Protein AF-A0A633C4Q0-F1 (afdb_monomer_lite)

pLDDT: mean 82.61, std 11.05, range [47.06, 95.56]

Structure (mmCIF, N/CA/C/O backbone):
data_AF-A0A633C4Q0-F1
#
_entry.id   AF-A0A633C4Q0-F1
#
loop_
_atom_site.group_PDB
_atom_site.id
_atom_site.type_symbol
_atom_site.label_atom_id
_atom_site.label_alt_id
_atom_site.label_comp_id
_atom_site.label_asym_id
_atom_site.label_entity_id
_atom_site.label_seq_id
_atom_site.pdbx_PDB_ins_code
_atom_site.Cartn_x
_atom_site.Cartn_y
_atom_site.Cartn_z
_atom_site.occupancy
_atom_site.B_iso_or_equiv
_atom_site.auth_seq_id
_atom_site.auth_comp_id
_atom_site.auth_asym_id
_atom_site.auth_atom_id
_atom_site.pdbx_PDB_model_num
ATOM 1 N N . MET A 1 1 ? -18.020 33.771 32.951 1.00 47.06 1 MET A N 1
ATOM 2 C CA . MET A 1 1 ? -18.275 32.340 32.679 1.00 47.06 1 MET A CA 1
ATOM 3 C C . MET A 1 1 ? -19.506 32.260 31.793 1.00 47.06 1 MET A C 1
ATOM 5 O O . MET A 1 1 ? -20.611 32.354 32.303 1.00 47.06 1 MET A O 1
ATOM 9 N N . ASN A 1 2 ? -19.328 32.176 30.476 1.00 50.69 2 ASN A N 1
ATOM 10 C CA . ASN A 1 2 ? -20.447 32.242 29.534 1.00 50.69 2 ASN A CA 1
ATOM 11 C C . ASN A 1 2 ? -20.782 30.820 29.083 1.00 50.69 2 ASN A C 1
ATOM 13 O O . ASN A 1 2 ? -20.157 30.296 28.166 1.00 50.69 2 ASN A O 1
ATOM 17 N N . GLN A 1 3 ? -21.718 30.168 29.775 1.00 65.19 3 GLN A N 1
ATOM 18 C CA . GLN A 1 3 ? -22.256 28.884 29.330 1.00 65.19 3 GLN A CA 1
ATOM 19 C C . GLN A 1 3 ? -23.271 29.148 28.217 1.00 65.19 3 GLN A C 1
ATOM 21 O O . GLN A 1 3 ? -24.398 29.568 28.469 1.00 65.19 3 GLN A O 1
ATOM 26 N N . THR A 1 4 ? -22.859 28.938 26.971 1.00 76.38 4 THR A N 1
ATOM 27 C CA . THR A 1 4 ? -23.744 29.020 25.809 1.00 76.38 4 THR A CA 1
ATOM 28 C C . THR A 1 4 ? -24.802 27.917 25.913 1.00 76.38 4 THR A C 1
ATOM 30 O O . THR A 1 4 ? -24.476 26.729 25.902 1.00 76.38 4 THR A O 1
ATOM 33 N N . TYR A 1 5 ? -26.076 28.293 26.052 1.00 82.81 5 TYR A N 1
ATOM 34 C CA . TYR A 1 5 ? -27.182 27.338 26.110 1.00 82.81 5 TYR A CA 1
ATOM 35 C C . TYR A 1 5 ? -27.343 26.626 24.760 1.00 82.81 5 TYR A C 1
ATOM 37 O O . TYR A 1 5 ? -27.599 27.261 23.740 1.00 82.81 5 TYR A O 1
ATOM 45 N N . ILE A 1 6 ? -27.212 25.296 24.757 1.00 81.31 6 ILE A N 1
ATOM 46 C CA . ILE A 1 6 ? -27.453 24.451 23.577 1.00 81.31 6 ILE A CA 1
ATOM 47 C C . ILE A 1 6 ? -28.845 23.804 23.708 1.00 81.31 6 ILE A C 1
ATOM 49 O O . ILE A 1 6 ? -29.056 23.078 24.688 1.00 81.31 6 ILE A O 1
ATOM 53 N N . PRO A 1 7 ? -29.778 24.008 22.757 1.00 84.25 7 PRO A N 1
ATOM 54 C CA . PRO A 1 7 ? -31.112 23.394 22.750 1.00 84.25 7 PRO A CA 1
ATOM 55 C C . PRO A 1 7 ? -31.098 21.856 22.778 1.00 84.25 7 PRO A C 1
ATOM 57 O O . PRO A 1 7 ? -30.215 21.218 22.201 1.00 84.25 7 PRO A O 1
ATOM 60 N N . SER A 1 8 ? -32.098 21.240 23.421 1.00 77.81 8 SER A N 1
ATOM 61 C CA . SER A 1 8 ? -32.196 19.776 23.595 1.00 77.81 8 SER A CA 1
ATOM 62 C C . SER A 1 8 ? -32.250 19.008 22.268 1.00 77.81 8 SER A C 1
ATOM 64 O O . SER A 1 8 ? -31.629 17.953 22.146 1.00 77.81 8 SER A O 1
ATOM 66 N N . CYS A 1 9 ? -32.906 19.576 21.254 1.00 78.69 9 CYS A N 1
ATOM 67 C CA . CYS A 1 9 ? -32.993 19.015 19.905 1.00 78.69 9 CYS A CA 1
ATOM 68 C C . CYS A 1 9 ? -31.624 18.853 19.222 1.00 78.69 9 CYS A C 1
ATOM 70 O O . CYS A 1 9 ? -31.451 17.933 18.430 1.00 78.69 9 CYS A O 1
ATOM 72 N N . LEU A 1 10 ? -30.634 19.684 19.570 1.00 74.00 10 LEU A N 1
ATOM 73 C CA . LEU A 1 10 ? -29.267 19.603 19.043 1.00 74.00 10 LEU A CA 1
ATOM 74 C C . LEU A 1 10 ? -28.342 18.737 19.911 1.00 74.00 10 LEU A C 1
ATOM 76 O O . LEU A 1 10 ? -27.348 18.212 19.414 1.00 74.00 10 LEU A O 1
ATOM 80 N N . ARG A 1 11 ? -28.661 18.546 21.201 1.00 73.19 11 ARG A N 1
ATOM 81 C CA . ARG A 1 11 ? -27.906 17.636 22.088 1.00 73.19 11 ARG A CA 1
ATOM 82 C C . ARG A 1 11 ? -28.122 16.167 21.740 1.00 73.19 11 ARG A C 1
ATOM 84 O O . ARG A 1 11 ? -27.203 15.372 21.921 1.00 73.19 11 ARG A O 1
ATOM 91 N N . ASN A 1 12 ? -29.319 15.839 21.259 1.00 72.69 12 ASN A N 1
ATOM 92 C CA . ASN A 1 12 ? -29.741 14.474 20.945 1.00 72.69 12 ASN A CA 1
ATOM 93 C C . ASN A 1 12 ? -29.340 14.024 19.533 1.00 72.69 12 ASN A C 1
ATOM 95 O O . ASN A 1 12 ? -29.602 12.881 19.164 1.00 72.69 12 ASN A O 1
ATOM 99 N N . LEU A 1 13 ? -28.704 14.895 18.740 1.00 75.38 13 LEU A N 1
ATOM 100 C CA . LEU A 1 13 ? -28.157 14.495 17.450 1.00 75.38 13 LEU A CA 1
ATOM 101 C C . LEU A 1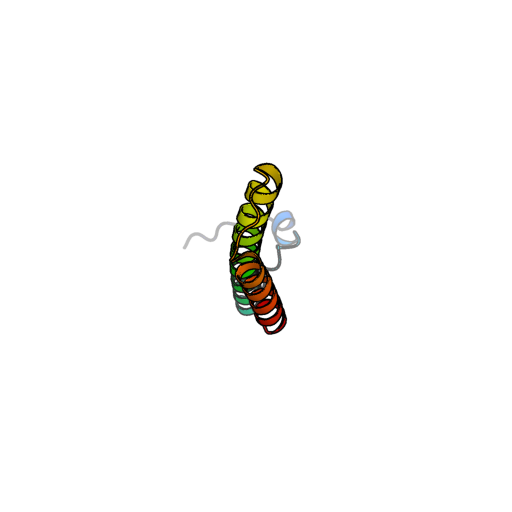 13 ? -27.030 13.471 17.662 1.00 75.38 13 LEU A C 1
ATOM 103 O O . LEU A 1 13 ? -26.195 13.655 18.558 1.00 75.38 13 LEU A O 1
ATOM 107 N N . PRO A 1 14 ? -26.969 12.402 16.849 1.00 73.56 14 PRO A N 1
ATOM 108 C CA . PRO A 1 14 ? -25.888 11.434 16.927 1.00 73.56 14 PRO A CA 1
ATOM 109 C C . PRO A 1 14 ? -24.569 12.146 16.620 1.00 73.56 14 PRO A C 1
ATOM 111 O O . PRO A 1 14 ? -24.286 12.528 15.485 1.00 73.56 14 PRO A O 1
ATOM 114 N N . LYS A 1 15 ? -23.754 12.355 17.655 1.00 74.62 15 LYS A N 1
ATOM 115 C CA . LYS A 1 15 ? -22.424 12.942 17.497 1.00 74.62 15 LYS A CA 1
ATOM 116 C C . LYS A 1 15 ? -21.572 11.980 16.679 1.00 74.62 15 LYS A C 1
ATOM 118 O O . LYS A 1 15 ? -21.547 10.782 16.975 1.00 74.62 15 LYS A O 1
ATOM 123 N N . GLN A 1 16 ? -20.851 12.496 15.683 1.00 72.69 16 GLN A N 1
ATOM 124 C CA . GLN A 1 16 ? -19.852 11.696 14.981 1.00 72.69 16 GLN A CA 1
ATOM 125 C C . GLN A 1 16 ? -18.871 11.140 16.013 1.00 72.69 16 GLN A C 1
ATOM 127 O O . GLN A 1 16 ? -18.206 11.887 16.734 1.00 72.69 16 GLN A O 1
ATOM 132 N N . LYS A 1 17 ? -18.815 9.811 16.119 1.00 73.31 17 LYS A N 1
ATOM 133 C CA . LYS A 1 17 ? -17.841 9.144 16.975 1.00 73.31 17 LYS A CA 1
ATOM 134 C C . LYS A 1 17 ? -16.468 9.391 16.366 1.00 73.31 17 LYS A C 1
ATOM 136 O O . LYS A 1 17 ? -16.168 8.885 15.287 1.00 73.31 17 LYS A O 1
ATOM 141 N N . ALA A 1 18 ? -15.649 10.185 17.051 1.00 76.12 18 ALA A N 1
ATOM 142 C CA . ALA A 1 18 ? -14.257 10.349 16.673 1.00 76.12 18 ALA A CA 1
ATOM 143 C C . ALA A 1 18 ? -13.586 8.970 16.691 1.00 76.12 18 ALA A C 1
ATOM 145 O O . ALA A 1 18 ? -13.695 8.233 17.677 1.00 76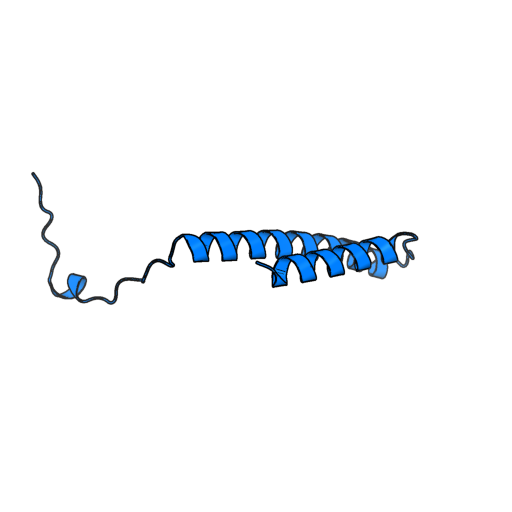.12 18 ALA A O 1
ATOM 146 N N . LYS A 1 19 ? -12.912 8.611 15.593 1.00 77.50 19 LYS A N 1
ATOM 147 C CA . LYS A 1 19 ? -12.116 7.383 15.551 1.00 77.50 19 LYS A CA 1
ATOM 148 C C . LYS A 1 19 ? -11.090 7.421 16.693 1.00 77.50 19 LYS A C 1
ATOM 150 O O . LYS A 1 19 ? -10.517 8.482 16.962 1.00 77.50 19 LYS A O 1
ATOM 155 N N . PRO A 1 20 ? -10.818 6.289 17.362 1.00 87.75 20 PRO A N 1
ATOM 156 C CA . PRO A 1 20 ? -9.781 6.251 18.381 1.00 87.75 20 PRO A CA 1
ATOM 157 C C . PRO A 1 20 ? -8.437 6.648 17.758 1.00 87.75 20 PRO A C 1
ATOM 159 O O . PRO A 1 20 ? -8.094 6.199 16.664 1.00 87.75 20 PRO A O 1
ATOM 162 N N . ARG A 1 21 ? -7.653 7.475 18.463 1.00 86.44 21 ARG A N 1
ATOM 163 C CA . ARG A 1 21 ? -6.393 8.053 17.954 1.00 86.44 21 ARG A CA 1
ATOM 164 C C . ARG A 1 21 ? -5.445 7.004 17.361 1.00 86.44 21 ARG A C 1
ATOM 166 O O . ARG A 1 21 ? -4.824 7.254 16.337 1.00 86.44 21 ARG A O 1
ATOM 173 N N . LYS A 1 22 ? -5.357 5.821 17.981 1.00 88.31 22 LYS A N 1
ATOM 174 C CA . LYS A 1 22 ? -4.525 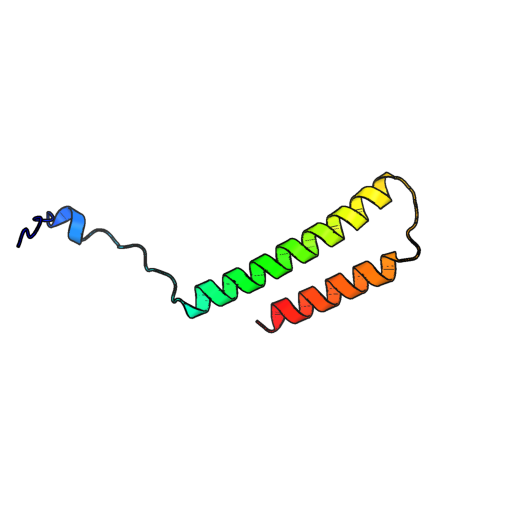4.707 17.495 1.00 88.31 22 LYS A CA 1
ATOM 175 C C . LYS A 1 22 ? -4.967 4.205 16.115 1.00 88.31 22 LYS A C 1
ATOM 177 O O .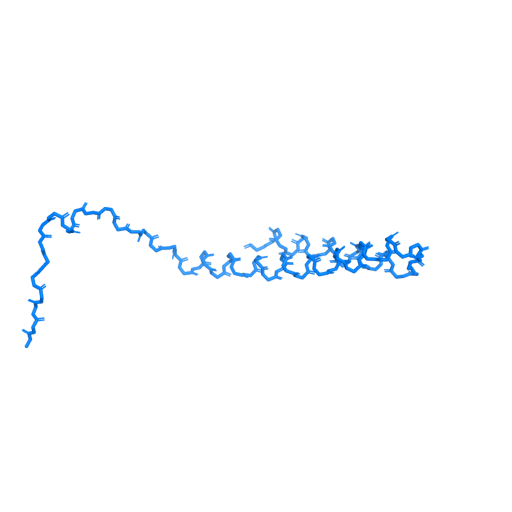 LYS A 1 22 ? -4.112 3.965 15.272 1.00 88.31 22 LYS A O 1
ATOM 182 N N . GLN A 1 23 ? -6.276 4.116 15.874 1.00 87.94 23 GLN A N 1
ATOM 183 C CA . GLN A 1 23 ? -6.816 3.721 14.574 1.00 87.94 23 GLN A CA 1
ATOM 184 C C . GLN A 1 23 ? -6.533 4.786 13.516 1.00 87.94 23 GLN A C 1
ATOM 186 O O . GLN A 1 23 ? -6.076 4.450 12.435 1.00 87.94 23 GLN A O 1
ATOM 191 N N . ALA A 1 24 ? -6.712 6.068 13.847 1.00 89.06 24 ALA A N 1
ATOM 192 C CA . ALA A 1 24 ? -6.395 7.156 12.921 1.00 89.06 24 ALA A CA 1
ATOM 193 C C . ALA A 1 24 ? -4.910 7.154 12.505 1.00 89.06 24 ALA A C 1
ATOM 195 O O . ALA A 1 24 ? -4.594 7.381 11.343 1.00 89.06 24 ALA A O 1
ATOM 196 N N . ILE A 1 25 ? -3.997 6.850 13.435 1.00 89.69 25 ILE A N 1
ATOM 197 C CA . ILE A 1 25 ? -2.562 6.720 13.135 1.00 89.69 25 ILE A CA 1
ATOM 198 C C . ILE A 1 25 ? -2.287 5.504 12.239 1.00 89.69 25 ILE A C 1
ATOM 200 O O . ILE A 1 25 ? -1.472 5.602 11.326 1.00 89.69 25 ILE A O 1
ATOM 204 N N . LYS A 1 26 ? -2.942 4.366 12.494 1.00 91.69 26 LYS A N 1
ATOM 205 C CA . LYS A 1 26 ? -2.809 3.157 11.669 1.00 91.69 26 LYS A CA 1
ATOM 206 C C . LYS A 1 26 ? -3.298 3.403 10.239 1.00 91.69 26 LYS A C 1
ATOM 208 O O . LYS A 1 26 ? -2.556 3.132 9.299 1.00 91.69 26 LYS A O 1
ATOM 213 N N . ASP A 1 27 ? -4.482 3.997 10.097 1.00 90.00 27 ASP A N 1
ATOM 214 C CA . ASP A 1 27 ? -5.068 4.378 8.809 1.00 90.00 27 ASP A CA 1
ATOM 215 C C . ASP A 1 27 ? -4.120 5.335 8.052 1.00 90.00 27 ASP A C 1
ATOM 217 O O . ASP A 1 27 ? -3.786 5.088 6.898 1.00 90.00 27 ASP A O 1
ATOM 221 N N . ALA A 1 28 ? -3.580 6.360 8.726 1.00 91.94 28 ALA A N 1
ATOM 222 C CA . ALA A 1 28 ? -2.643 7.308 8.116 1.00 91.94 28 ALA A CA 1
ATOM 223 C C . ALA A 1 28 ? -1.340 6.646 7.630 1.00 91.94 28 ALA A C 1
ATOM 225 O O . ALA A 1 28 ? -0.824 6.995 6.569 1.00 91.94 28 ALA A O 1
ATOM 226 N N . LYS A 1 29 ? -0.797 5.675 8.376 1.00 92.75 29 LYS A N 1
ATOM 227 C CA . LYS A 1 29 ? 0.383 4.909 7.936 1.00 92.75 29 LYS A CA 1
ATOM 228 C C . LYS A 1 29 ? 0.075 4.063 6.700 1.00 92.75 29 LYS A C 1
ATOM 230 O O . LYS A 1 29 ? 0.881 4.041 5.773 1.00 92.75 29 LYS A O 1
ATOM 235 N N . ALA A 1 30 ? -1.087 3.410 6.669 1.00 93.31 30 ALA A N 1
ATOM 236 C CA . ALA A 1 30 ? -1.524 2.631 5.515 1.00 93.31 30 ALA A CA 1
ATOM 237 C C . ALA A 1 30 ? -1.721 3.518 4.271 1.00 93.31 30 ALA A C 1
ATOM 239 O O . ALA A 1 30 ? -1.275 3.147 3.187 1.00 93.31 30 ALA A O 1
ATOM 240 N N . GLU A 1 31 ? -2.293 4.716 4.431 1.00 93.88 31 GLU A N 1
ATOM 241 C CA . GLU A 1 31 ? -2.453 5.690 3.341 1.00 93.88 31 GLU A CA 1
ATOM 242 C C . GLU A 1 31 ? -1.115 6.152 2.749 1.00 93.88 31 GLU A C 1
ATOM 244 O O . GLU A 1 31 ? -1.007 6.349 1.538 1.00 93.88 31 GLU A O 1
ATOM 249 N N . VAL A 1 32 ? -0.081 6.330 3.578 1.00 95.06 32 VAL A N 1
ATOM 250 C CA . VAL A 1 32 ? 1.264 6.685 3.094 1.00 95.06 32 VAL A CA 1
ATOM 251 C C . VAL A 1 32 ? 1.840 5.566 2.227 1.00 95.06 32 VAL A C 1
ATOM 253 O O . VAL A 1 32 ? 2.392 5.844 1.161 1.00 95.06 32 VAL A O 1
ATOM 256 N N . ILE A 1 33 ? 1.673 4.310 2.646 1.00 93.50 33 ILE A N 1
ATOM 257 C CA . ILE A 1 33 ? 2.131 3.155 1.866 1.00 93.50 33 ILE A CA 1
ATOM 258 C C . ILE A 1 33 ? 1.359 3.052 0.545 1.00 93.50 33 ILE A C 1
ATOM 260 O O . ILE A 1 33 ? 1.970 2.836 -0.500 1.00 93.50 33 ILE A O 1
ATOM 264 N N . ASP A 1 34 ? 0.046 3.288 0.557 1.00 94.06 34 ASP A N 1
ATOM 265 C CA . ASP A 1 34 ? -0.767 3.287 -0.664 1.00 94.06 34 ASP A CA 1
ATOM 266 C C . ASP A 1 34 ? -0.335 4.365 -1.659 1.00 94.06 34 ASP A C 1
ATOM 268 O O . ASP A 1 34 ? -0.235 4.100 -2.858 1.00 94.06 34 ASP A O 1
ATOM 272 N N . LYS A 1 35 ? -0.017 5.570 -1.174 1.00 95.56 35 LYS A N 1
ATOM 273 C CA . LYS A 1 35 ? 0.534 6.638 -2.021 1.00 95.56 35 LYS A CA 1
ATOM 274 C C . LYS A 1 35 ? 1.860 6.218 -2.652 1.00 95.56 35 LYS A C 1
ATOM 276 O O . LYS A 1 35 ? 2.038 6.413 -3.851 1.00 95.56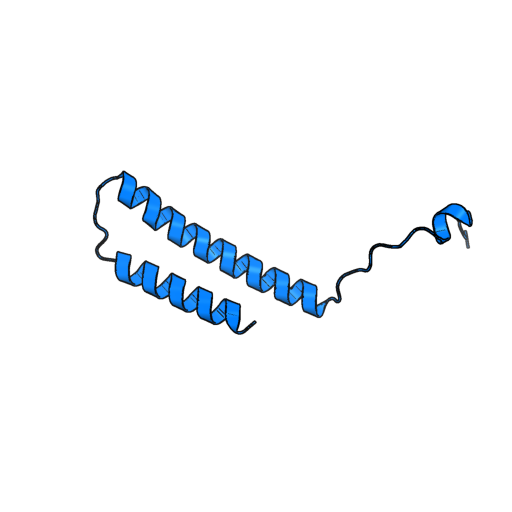 35 LYS A O 1
ATOM 281 N N . ALA A 1 36 ? 2.755 5.603 -1.878 1.00 94.38 36 ALA A N 1
ATOM 282 C CA . ALA A 1 36 ? 4.031 5.109 -2.393 1.00 94.38 36 ALA A CA 1
ATOM 283 C C . ALA A 1 36 ? 3.840 4.019 -3.464 1.00 94.38 36 ALA A C 1
ATOM 285 O O . ALA A 1 36 ? 4.455 4.087 -4.525 1.00 94.38 36 ALA A O 1
ATOM 286 N N . ILE A 1 37 ? 2.947 3.051 -3.232 1.00 93.94 37 ILE A N 1
ATOM 287 C CA . ILE A 1 37 ? 2.633 1.996 -4.209 1.00 93.94 37 ILE A CA 1
ATOM 288 C C . ILE A 1 37 ? 2.064 2.592 -5.501 1.00 93.94 37 ILE A C 1
ATOM 290 O O . ILE A 1 37 ? 2.443 2.162 -6.591 1.00 93.94 37 ILE A O 1
ATOM 294 N N . ASN A 1 38 ? 1.164 3.572 -5.400 1.00 94.44 38 ASN A N 1
ATOM 295 C CA . ASN A 1 38 ? 0.552 4.193 -6.573 1.00 94.44 38 ASN A CA 1
ATOM 296 C C . ASN A 1 38 ? 1.579 4.929 -7.437 1.00 94.44 38 ASN A C 1
ATOM 298 O O . ASN A 1 38 ? 1.561 4.732 -8.648 1.00 94.44 38 ASN A O 1
ATOM 302 N N . LEU A 1 39 ? 2.516 5.664 -6.831 1.00 93.12 39 LEU A N 1
ATOM 303 C CA . LEU A 1 39 ? 3.609 6.314 -7.564 1.00 93.12 39 LEU A CA 1
ATOM 304 C C . LEU A 1 39 ? 4.444 5.296 -8.355 1.00 93.12 39 LEU A C 1
ATOM 306 O O . LEU A 1 39 ? 4.641 5.454 -9.557 1.00 93.12 39 LEU A O 1
ATOM 310 N N . LEU A 1 40 ? 4.844 4.188 -7.719 1.00 90.12 40 LEU A N 1
ATOM 311 C CA . LEU A 1 40 ? 5.606 3.126 -8.394 1.00 90.12 40 LEU A CA 1
ATOM 312 C C . LEU A 1 40 ? 4.804 2.464 -9.528 1.00 90.12 40 LEU A C 1
ATOM 314 O O . LEU A 1 40 ? 5.359 2.082 -10.558 1.00 90.12 40 LEU A O 1
ATOM 318 N N . ARG A 1 41 ? 3.486 2.310 -9.359 1.00 89.44 41 ARG A N 1
ATOM 319 C CA . ARG A 1 41 ? 2.599 1.765 -10.401 1.00 89.44 41 ARG A CA 1
ATOM 320 C C . ARG A 1 41 ? 2.394 2.741 -11.559 1.00 89.44 41 ARG A C 1
ATOM 322 O O . ARG A 1 41 ? 2.221 2.289 -12.689 1.00 89.44 41 ARG A O 1
ATOM 329 N N . GLU A 1 42 ? 2.376 4.042 -11.295 1.00 89.31 42 GLU A N 1
ATOM 330 C CA . GLU A 1 42 ? 2.281 5.083 -12.320 1.00 89.31 42 GLU A CA 1
ATOM 331 C C . GLU A 1 42 ? 3.548 5.142 -13.175 1.00 89.31 42 GLU A C 1
ATOM 333 O O . GLU A 1 42 ? 3.429 5.143 -14.402 1.00 89.31 42 GLU A O 1
ATOM 338 N N . GLU A 1 43 ? 4.732 5.072 -12.557 1.00 85.06 43 GLU A N 1
ATOM 339 C CA . GLU A 1 43 ? 6.014 4.943 -13.270 1.00 85.06 43 GLU A CA 1
ATOM 340 C C . GLU A 1 43 ? 6.019 3.707 -14.185 1.00 85.06 43 GLU A C 1
ATOM 342 O O . GLU A 1 43 ? 6.290 3.806 -15.379 1.00 85.06 43 GLU A O 1
ATOM 347 N N . LEU A 1 44 ? 5.577 2.552 -13.678 1.00 83.62 44 LEU A N 1
ATOM 348 C CA . LEU A 1 44 ? 5.462 1.332 -14.488 1.00 83.62 44 LEU A CA 1
ATOM 349 C C . LEU A 1 44 ? 4.454 1.446 -15.650 1.00 83.62 44 LEU A C 1
ATOM 351 O O . LEU A 1 44 ? 4.610 0.786 -16.682 1.00 83.62 44 LEU A O 1
ATOM 355 N N . ARG A 1 45 ? 3.375 2.223 -15.492 1.00 82.31 45 ARG A N 1
ATOM 356 C CA . ARG A 1 45 ? 2.347 2.395 -16.537 1.00 82.31 45 ARG A CA 1
ATOM 357 C C . ARG A 1 45 ? 2.792 3.352 -17.635 1.00 82.31 45 ARG A C 1
ATOM 359 O O . ARG A 1 45 ? 2.519 3.066 -18.802 1.00 82.31 45 ARG A O 1
ATOM 366 N N . SER A 1 46 ? 3.426 4.466 -17.278 1.00 78.06 46 SER A N 1
ATOM 367 C CA . SER A 1 46 ? 3.8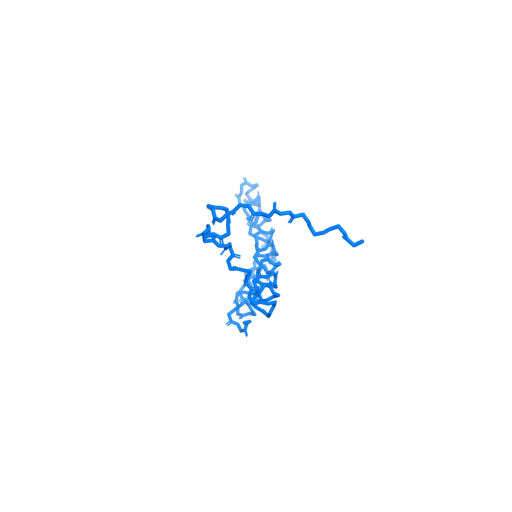88 5.467 -18.248 1.00 78.06 46 SER A CA 1
ATOM 368 C C . SER A 1 46 ? 4.904 4.863 -19.223 1.00 78.06 46 SER A C 1
ATOM 370 O O . SER A 1 46 ? 4.851 5.118 -20.423 1.00 78.06 46 SER A O 1
ATOM 372 N N . GLU A 1 47 ? 5.745 3.951 -18.749 1.00 71.25 47 GLU A N 1
ATOM 373 C CA . GLU A 1 47 ? 6.724 3.246 -19.577 1.00 71.25 47 GLU A CA 1
ATOM 374 C C . GLU A 1 47 ? 6.107 2.225 -20.522 1.00 71.25 47 GLU A C 1
ATOM 376 O O . GLU A 1 47 ? 6.488 2.158 -21.691 1.00 71.25 47 GLU A O 1
ATOM 381 N N . LYS A 1 48 ? 5.114 1.459 -20.049 1.00 67.38 48 LYS A N 1
ATOM 382 C CA . LYS A 1 48 ? 4.374 0.527 -20.909 1.00 67.38 48 LYS A CA 1
ATOM 383 C C . LYS A 1 48 ? 3.730 1.263 -22.087 1.00 67.38 48 LYS A C 1
ATOM 385 O O . LYS A 1 48 ? 3.683 0.717 -23.186 1.00 67.38 48 LYS A O 1
ATOM 390 N N . LEU A 1 49 ? 3.253 2.488 -21.859 1.00 63.47 49 LEU A N 1
ATOM 391 C CA . LEU A 1 49 ? 2.721 3.358 -22.910 1.00 63.47 49 LEU A CA 1
ATOM 392 C C . LEU A 1 49 ? 3.821 3.884 -23.846 1.00 63.47 49 LEU A C 1
ATOM 394 O O . LEU A 1 49 ? 3.578 4.008 -25.042 1.00 63.47 49 LEU A O 1
ATOM 398 N N . ASN A 1 50 ? 5.030 4.116 -23.330 1.00 71.50 50 ASN A N 1
ATOM 399 C CA . ASN A 1 50 ? 6.193 4.557 -24.108 1.00 71.50 50 ASN A CA 1
ATOM 400 C C . ASN A 1 50 ? 6.926 3.415 -24.845 1.00 71.50 50 ASN A C 1
ATOM 402 O O . ASN A 1 50 ? 7.869 3.678 -25.589 1.00 71.50 50 ASN A O 1
ATOM 406 N N . GLY A 1 51 ? 6.526 2.152 -24.650 1.00 66.06 51 GLY A N 1
ATOM 407 C CA . GLY A 1 51 ? 7.091 0.990 -25.348 1.00 66.06 51 GLY A CA 1
ATOM 408 C C . GLY A 1 51 ? 8.530 0.628 -24.957 1.00 66.06 51 GLY A C 1
ATOM 409 O O . GLY A 1 51 ? 9.133 -0.233 -25.597 1.00 66.06 51 GLY A O 1
ATOM 410 N N . MET A 1 52 ? 9.089 1.252 -23.916 1.00 63.44 52 MET A N 1
ATOM 411 C CA . MET A 1 52 ? 10.424 0.934 -23.407 1.00 63.44 52 MET A CA 1
ATOM 412 C C . MET A 1 52 ? 10.336 -0.121 -22.299 1.00 63.44 52 MET A C 1
ATOM 414 O O . MET A 1 52 ? 9.599 0.038 -21.330 1.00 63.44 52 MET A O 1
ATOM 418 N N . LEU A 1 53 ? 11.095 -1.213 -22.437 1.00 65.12 53 LEU A N 1
ATOM 419 C CA . LEU A 1 53 ? 11.197 -2.250 -21.411 1.00 65.12 53 LEU A CA 1
ATOM 420 C C . LEU A 1 53 ? 12.256 -1.834 -20.379 1.00 65.12 53 LEU A C 1
ATOM 422 O O . LEU A 1 53 ? 13.445 -1.796 -20.697 1.00 65.12 53 LEU A O 1
ATOM 426 N N . MET A 1 54 ? 11.844 -1.519 -19.149 1.00 64.81 54 MET A N 1
ATOM 427 C CA . MET A 1 54 ? 12.785 -1.128 -18.097 1.00 64.81 54 MET A CA 1
ATOM 428 C C . MET A 1 54 ? 13.644 -2.312 -17.624 1.00 64.81 54 MET A C 1
ATOM 430 O O . MET A 1 54 ? 13.091 -3.317 -17.162 1.00 64.81 54 MET A O 1
ATOM 434 N N . PRO A 1 55 ? 14.986 -2.179 -17.572 1.00 69.56 55 PRO A N 1
ATOM 435 C CA . PRO A 1 55 ? 15.862 -3.164 -16.928 1.00 69.56 55 PRO A CA 1
ATOM 436 C C . PRO A 1 55 ? 15.518 -3.388 -15.445 1.00 69.56 55 PRO A C 1
ATOM 438 O O . PRO A 1 55 ? 15.740 -4.465 -14.894 1.00 69.56 55 PRO A O 1
ATOM 441 N N . TYR A 1 56 ? 14.948 -2.371 -14.792 1.00 73.19 56 TYR A N 1
ATOM 442 C CA . TYR A 1 56 ? 14.677 -2.344 -13.352 1.00 73.19 56 TYR A CA 1
ATOM 443 C C . TYR A 1 56 ? 13.227 -2.690 -12.993 1.00 73.19 56 TYR A C 1
ATOM 445 O O . TYR A 1 56 ? 12.878 -2.669 -11.813 1.00 73.19 56 TYR A O 1
ATOM 453 N N . GLN A 1 57 ? 12.384 -3.055 -13.969 1.00 79.00 57 GLN A N 1
ATOM 454 C CA . GLN A 1 57 ? 10.961 -3.361 -13.761 1.00 79.00 57 GLN A CA 1
ATOM 455 C C . GLN A 1 57 ? 10.745 -4.405 -12.652 1.00 79.00 57 GLN A C 1
ATOM 457 O O . GLN A 1 57 ? 9.854 -4.280 -11.810 1.00 79.00 57 GLN A O 1
ATOM 462 N N . ARG A 1 58 ? 11.619 -5.415 -12.593 1.00 81.94 58 ARG A N 1
ATOM 463 C CA . ARG A 1 58 ? 11.618 -6.434 -11.533 1.00 81.94 58 ARG A CA 1
ATOM 464 C C . ARG A 1 58 ? 11.877 -5.842 -10.143 1.00 81.94 58 ARG A C 1
ATOM 466 O O . ARG A 1 58 ? 11.301 -6.314 -9.165 1.00 81.94 58 ARG A O 1
ATOM 473 N N . GLY A 1 59 ? 12.726 -4.820 -10.053 1.00 86.19 59 GLY A N 1
ATOM 474 C CA . GLY A 1 59 ? 13.007 -4.082 -8.823 1.00 86.19 59 GLY A CA 1
ATOM 475 C C . GLY A 1 59 ? 11.780 -3.325 -8.321 1.00 86.19 59 GLY A C 1
ATOM 476 O O . GLY A 1 59 ? 11.428 -3.459 -7.152 1.00 86.19 59 GLY A O 1
ATOM 477 N N . TYR A 1 60 ? 11.071 -2.635 -9.215 1.00 87.62 60 TYR A N 1
ATOM 478 C CA . TYR A 1 60 ? 9.816 -1.947 -8.898 1.00 87.62 60 TYR A CA 1
ATOM 479 C C . TYR A 1 60 ? 8.722 -2.905 -8.421 1.00 87.62 60 TYR A C 1
ATOM 481 O O . TYR A 1 60 ? 8.103 -2.672 -7.385 1.00 87.62 60 TYR A O 1
ATOM 489 N N . LEU A 1 61 ? 8.525 -4.025 -9.122 1.00 87.81 61 LEU A N 1
ATOM 490 C CA . LEU A 1 61 ? 7.565 -5.055 -8.710 1.00 87.81 61 LEU A CA 1
ATOM 491 C C . LEU A 1 61 ? 7.922 -5.664 -7.344 1.00 87.81 61 LEU A C 1
ATOM 493 O O . LEU A 1 61 ? 7.043 -5.868 -6.507 1.00 87.81 61 LEU A O 1
ATOM 497 N N . SER A 1 62 ? 9.212 -5.900 -7.089 1.00 90.94 62 SER A N 1
ATOM 498 C CA . SER A 1 62 ? 9.709 -6.365 -5.787 1.00 90.94 62 SER A CA 1
ATOM 499 C C . SER A 1 62 ? 9.472 -5.333 -4.678 1.00 90.94 62 SER A C 1
ATOM 501 O O . SER A 1 62 ? 9.037 -5.689 -3.582 1.00 90.94 62 SER A O 1
ATOM 503 N N . ALA A 1 63 ? 9.700 -4.048 -4.960 1.00 91.62 63 ALA A N 1
ATOM 504 C CA . ALA A 1 63 ? 9.441 -2.960 -4.021 1.00 91.62 63 ALA A CA 1
ATOM 505 C C . ALA A 1 63 ? 7.947 -2.840 -3.685 1.00 91.62 63 ALA A C 1
ATOM 507 O O . ALA A 1 63 ? 7.601 -2.761 -2.508 1.00 91.62 63 ALA A O 1
ATOM 508 N N . ILE A 1 64 ? 7.064 -2.912 -4.689 1.00 93.00 64 ILE A N 1
ATOM 509 C CA . ILE A 1 64 ? 5.606 -2.923 -4.491 1.00 93.00 64 ILE A CA 1
ATOM 510 C C . ILE A 1 64 ? 5.197 -4.102 -3.603 1.00 93.00 64 ILE A C 1
ATOM 512 O O . ILE A 1 64 ? 4.496 -3.901 -2.616 1.00 93.00 64 ILE A O 1
ATOM 516 N N . SER A 1 65 ? 5.689 -5.309 -3.896 1.00 93.25 65 SER A N 1
ATOM 517 C CA . SER A 1 65 ? 5.373 -6.499 -3.100 1.00 93.25 65 SER A CA 1
ATOM 518 C C . SER A 1 65 ? 5.806 -6.352 -1.636 1.00 93.25 65 SER A C 1
ATOM 520 O O . SER A 1 65 ? 5.029 -6.655 -0.732 1.00 93.25 65 SER A O 1
ATOM 522 N N . LYS A 1 66 ? 7.005 -5.812 -1.371 1.00 94.75 66 LYS A N 1
ATOM 523 C CA . LYS A 1 66 ? 7.459 -5.533 0.003 1.00 94.75 66 LYS A CA 1
ATOM 524 C C . LYS A 1 66 ? 6.583 -4.497 0.711 1.00 94.75 66 LYS A C 1
ATOM 526 O O . LYS A 1 66 ? 6.290 -4.662 1.891 1.00 94.75 66 LYS A O 1
ATOM 531 N N . LEU A 1 67 ? 6.164 -3.442 0.012 1.00 93.56 67 LEU A N 1
ATOM 532 C CA . LEU A 1 67 ? 5.280 -2.415 0.571 1.00 93.56 67 LEU A CA 1
ATOM 533 C C . LEU A 1 67 ? 3.890 -2.975 0.909 1.00 93.56 67 LEU A C 1
ATOM 535 O O . LEU A 1 67 ? 3.334 -2.630 1.949 1.00 93.56 67 LEU A O 1
ATOM 539 N N . GLU A 1 68 ? 3.351 -3.874 0.084 1.00 92.94 68 GLU A N 1
ATOM 540 C CA . GLU A 1 68 ? 2.081 -4.559 0.360 1.00 92.94 68 GLU A CA 1
ATOM 541 C C . GLU A 1 68 ? 2.170 -5.445 1.614 1.00 92.94 68 GLU A C 1
ATOM 543 O O . GLU A 1 68 ? 1.261 -5.415 2.447 1.00 92.94 68 GLU A O 1
ATOM 548 N N . VAL A 1 69 ? 3.288 -6.156 1.806 1.00 95.25 69 VAL A N 1
ATOM 549 C CA . VAL A 1 69 ? 3.544 -6.925 3.038 1.00 95.25 69 VAL A CA 1
ATOM 550 C C . VAL A 1 69 ? 3.599 -6.000 4.256 1.00 95.25 69 VAL A C 1
ATOM 552 O O . VAL A 1 69 ? 2.855 -6.213 5.211 1.00 95.25 69 VAL A O 1
ATOM 555 N N . LEU A 1 70 ? 4.377 -4.913 4.203 1.00 92.69 70 LEU A N 1
ATOM 556 C CA . LEU A 1 70 ? 4.465 -3.943 5.306 1.00 92.69 70 LEU A CA 1
ATOM 557 C C . LEU A 1 70 ? 3.110 -3.309 5.648 1.00 92.69 70 LEU A C 1
ATOM 559 O O . LEU A 1 70 ? 2.828 -3.029 6.812 1.00 92.69 70 LEU A O 1
ATOM 563 N N . LYS A 1 71 ? 2.248 -3.098 4.647 1.00 91.12 71 LYS A N 1
ATOM 564 C CA . LYS A 1 71 ? 0.881 -2.617 4.869 1.00 91.12 71 LYS A CA 1
ATOM 565 C C . LYS A 1 71 ? 0.029 -3.638 5.625 1.00 91.12 71 LYS A C 1
ATOM 567 O O . LYS A 1 71 ? -0.789 -3.238 6.447 1.00 91.12 71 LYS A O 1
ATOM 572 N N . SER A 1 72 ? 0.200 -4.929 5.340 1.00 88.75 72 SER A N 1
ATOM 573 C CA . SER A 1 72 ? -0.553 -6.006 5.996 1.00 88.75 72 SER A CA 1
ATOM 574 C C . SER A 1 72 ? -0.164 -6.221 7.464 1.00 88.75 72 SER A C 1
ATOM 576 O O . SER A 1 72 ? -0.981 -6.696 8.248 1.00 88.75 72 SER A O 1
ATOM 578 N N . GLU A 1 73 ? 1.058 -5.833 7.838 1.00 90.31 73 GLU A N 1
ATOM 579 C CA . GLU A 1 73 ? 1.598 -5.960 9.198 1.00 90.31 73 GLU A CA 1
ATOM 580 C C . GLU A 1 73 ? 1.218 -4.789 10.130 1.00 90.31 73 GLU A C 1
ATOM 582 O O . GLU A 1 73 ? 1.385 -4.894 11.348 1.00 90.31 73 GLU A O 1
ATOM 587 N N . LEU A 1 74 ? 0.707 -3.675 9.583 1.00 84.56 74 LEU A N 1
ATOM 588 C CA . LEU A 1 74 ? 0.187 -2.529 10.349 1.00 84.56 74 LEU A CA 1
ATOM 589 C C . LEU A 1 74 ? -1.124 -2.868 11.050 1.00 84.56 74 LEU A C 1
ATOM 591 O O . LEU A 1 74 ? -1.353 -2.376 12.184 1.00 84.56 74 LEU A O 1
#

Secondary structure (DSSP, 8-state):
----PPPHHHHTS----PPPHHHHHHHHHHHHHHHHHHHHHHHHHHHHHHT---TTHHHHHHHHHHHHHHHHH-

Organism: Salmonella enterica (NCBI:txid28901)

Radius of gyration: 22.63 Å; chains: 1; bounding box: 49×39×58 Å

Sequence (74 aa):
MNQTYIPSCLRNLPKQKAKPRKQAIKDAKAEVIDKAINLLREELRSEKLNGMLMPYQRGYLSAISKLEVLKSEL

Foldseek 3Di:
DDDDDDDPVVVPPPPPDDDPPVVVVLVVVLVVLVVVLVVLVVVVVVVVVVVDDDPCNVVSVVVSVVSVVVNVVD